Protein AF-A0A661VGH9-F1 (afdb_monomer_lite)

pLDDT: mean 81.04, std 11.84, range [49.81, 94.75]

Secondary structure (DSSP, 8-state):
--HHHHHHHHS--PPPHHHHHHHHHHHHHHHHHHHHHS--SSHHHHHHHHHHHHHHHHHHHHHHHHHHHHHHHHHHHHHHS-HHHHHHHHHHHHHHHHHHHHHHHHT--HHHHHHHHHHHHHHHHHHHHHHHHHHHT-PPPPP--PPPPS-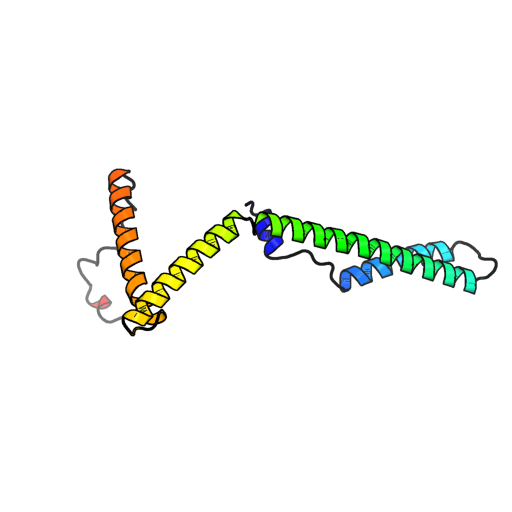--GGGS--

Sequence (159 aa):
MNEEDIALLSNPKFITAKQMLIVIFTIAVVLQSISHFIPPSQWLNWQLLVFITSTNLGAVFLAIQAQRSADDIAEVQRKIFTPEFYKSMKSISNLHGLIEDEADRQGHSIEDELKDMAPKIYGLTRAYLDVRATEEGITPPDPVVEKPPQSYEDEDLFQ

Radius of gyration: 33.55 Å; chains: 1; bounding box: 82×67×72 Å

Foldseek 3Di:
DDVVLVVCVVDQDDQDPVNLCVLLVVLLVVLVVVLVVDDDPDNVVSNVVSNVVSVVVSVVVVVVVRVVSVVSVVVSCPVQPDPVNVVVVVVVVVVLVVLCVVCVVVVHHSVVSCVVVVVVVVVVVVVVVVVVCVVVVPDDPPPPDPDPDPDDDPVNPPD

Structure (mmCIF, N/CA/C/O backbone):
data_AF-A0A661VGH9-F1
#
_entry.id   AF-A0A661VGH9-F1
#
loop_
_atom_site.group_PDB
_atom_site.id
_atom_site.type_symbol
_atom_site.label_atom_id
_atom_site.label_alt_id
_atom_site.label_comp_id
_atom_site.label_asym_id
_atom_site.label_entity_id
_atom_site.label_seq_id
_atom_site.pdbx_PDB_ins_code
_atom_site.Cartn_x
_atom_site.Cartn_y
_atom_site.Cartn_z
_atom_site.occupancy
_atom_site.B_iso_or_equiv
_atom_site.auth_seq_id
_atom_site.auth_comp_id
_atom_site.auth_asym_id
_atom_site.auth_atom_id
_atom_site.pdbx_PDB_model_num
ATOM 1 N N . MET A 1 1 ? -21.322 -1.380 -0.408 1.00 61.00 1 MET A N 1
ATOM 2 C CA . MET A 1 1 ? -19.910 -1.795 -0.501 1.00 61.00 1 MET A CA 1
ATOM 3 C C . MET A 1 1 ? -19.883 -2.943 -1.484 1.00 61.00 1 MET A C 1
ATOM 5 O O . MET A 1 1 ? -20.622 -3.895 -1.256 1.00 61.00 1 MET A O 1
ATOM 9 N N . ASN A 1 2 ? -19.184 -2.798 -2.609 1.00 76.62 2 ASN A N 1
ATOM 10 C CA . ASN A 1 2 ? -19.160 -3.846 -3.634 1.00 76.62 2 ASN A CA 1
ATOM 11 C C . ASN A 1 2 ? -18.140 -4.930 -3.256 1.00 76.62 2 ASN A C 1
ATOM 13 O O . ASN A 1 2 ? -17.231 -4.675 -2.467 1.00 76.62 2 ASN A O 1
ATOM 17 N N . GLU A 1 3 ? -18.271 -6.131 -3.825 1.00 74.50 3 GLU A N 1
ATOM 18 C CA . GLU A 1 3 ? -17.322 -7.237 -3.597 1.00 74.50 3 GLU A CA 1
ATOM 19 C C . GLU A 1 3 ? -15.870 -6.848 -3.915 1.00 74.50 3 GLU A C 1
ATOM 21 O O . GLU A 1 3 ? -14.949 -7.298 -3.237 1.00 74.50 3 GLU A O 1
ATOM 26 N N . GLU A 1 4 ? -15.659 -5.954 -4.884 1.00 71.62 4 GLU A N 1
ATOM 27 C CA . GLU A 1 4 ? -14.333 -5.429 -5.231 1.00 71.62 4 GLU A CA 1
ATOM 28 C C . GLU A 1 4 ? -13.676 -4.651 -4.083 1.00 71.62 4 GLU A C 1
ATOM 30 O O . GLU A 1 4 ? -12.482 -4.828 -3.840 1.00 71.62 4 GLU A O 1
ATOM 35 N N . ASP A 1 5 ? -14.445 -3.850 -3.335 1.00 66.81 5 ASP A N 1
ATOM 36 C CA . ASP A 1 5 ? -13.933 -3.100 -2.180 1.00 66.81 5 ASP A CA 1
ATOM 37 C C . ASP A 1 5 ? -13.497 -4.067 -1.062 1.00 66.81 5 ASP A C 1
ATOM 39 O O . ASP A 1 5 ? -12.469 -3.867 -0.413 1.00 66.81 5 ASP A O 1
ATOM 43 N N . ILE A 1 6 ? -14.250 -5.158 -0.867 1.00 70.88 6 ILE A N 1
ATOM 44 C CA . ILE A 1 6 ? -13.947 -6.208 0.119 1.00 70.88 6 ILE A CA 1
ATOM 45 C C . ILE A 1 6 ? -12.700 -7.002 -0.297 1.00 70.88 6 ILE A C 1
ATOM 47 O O . ILE A 1 6 ? -11.832 -7.294 0.531 1.00 70.88 6 ILE A O 1
ATOM 51 N N . ALA A 1 7 ? -12.567 -7.316 -1.585 1.00 70.19 7 ALA A N 1
ATOM 52 C CA . ALA A 1 7 ? -11.395 -7.998 -2.119 1.00 70.19 7 ALA A CA 1
ATOM 53 C C . ALA A 1 7 ? -10.120 -7.150 -1.956 1.00 70.19 7 ALA A C 1
ATOM 55 O O . ALA A 1 7 ? -9.098 -7.669 -1.498 1.00 70.19 7 ALA A O 1
ATOM 56 N N . LEU A 1 8 ? -10.194 -5.845 -2.244 1.00 66.94 8 LEU A N 1
ATOM 57 C CA . LEU A 1 8 ? -9.097 -4.885 -2.056 1.00 66.94 8 LEU A CA 1
ATOM 58 C C . LEU A 1 8 ? -8.640 -4.778 -0.594 1.00 66.94 8 LEU A C 1
ATOM 60 O O . LEU A 1 8 ? -7.444 -4.648 -0.339 1.00 66.94 8 LEU A O 1
ATOM 64 N N . LEU A 1 9 ? -9.566 -4.887 0.362 1.00 66.06 9 LEU A N 1
ATOM 65 C CA . LEU A 1 9 ? -9.254 -4.915 1.796 1.00 66.06 9 LEU A CA 1
ATOM 66 C C . LEU A 1 9 ? -8.547 -6.190 2.238 1.00 66.06 9 LEU A C 1
ATOM 68 O O . LEU A 1 9 ? -7.629 -6.137 3.052 1.00 66.06 9 LEU A O 1
ATOM 72 N N . SER A 1 10 ? -8.998 -7.335 1.727 1.00 69.44 10 SER A N 1
ATOM 73 C CA . SER A 1 10 ? -8.428 -8.634 2.093 1.00 69.44 10 SER A CA 1
ATOM 74 C C . SER A 1 10 ? -7.008 -8.816 1.552 1.00 69.44 10 SER A C 1
ATOM 76 O O . SER A 1 10 ? -6.197 -9.512 2.157 1.00 69.44 10 SER A O 1
ATOM 78 N N . ASN A 1 11 ? -6.703 -8.178 0.418 1.00 69.06 11 ASN A N 1
ATOM 79 C CA . ASN A 1 11 ? -5.420 -8.271 -0.265 1.00 69.06 11 ASN A CA 1
ATOM 80 C C . ASN A 1 11 ? -4.993 -6.894 -0.789 1.00 69.06 11 ASN A C 1
ATOM 82 O O . ASN A 1 11 ? -5.070 -6.643 -1.999 1.00 69.06 11 ASN A O 1
ATOM 86 N N . PRO A 1 12 ? -4.521 -5.996 0.096 1.00 66.88 12 PRO A N 1
ATOM 87 C CA . PRO A 1 12 ? -3.968 -4.721 -0.332 1.00 66.88 12 PRO A CA 1
ATOM 88 C C . PRO A 1 12 ? -2.814 -4.975 -1.308 1.00 66.88 12 PRO A C 1
ATOM 90 O O . PRO A 1 12 ? -1.850 -5.684 -1.001 1.00 66.88 12 PRO A O 1
ATOM 93 N N . LYS A 1 13 ? -2.924 -4.415 -2.518 1.00 69.25 13 LYS A N 1
ATOM 94 C CA . LYS A 1 13 ? -1.905 -4.541 -3.568 1.00 69.25 13 LYS A CA 1
ATOM 95 C C . LYS A 1 13 ? -0.688 -3.694 -3.211 1.00 69.25 13 LYS A C 1
ATOM 97 O O . LYS A 1 13 ? -0.519 -2.586 -3.714 1.00 69.25 13 LYS A O 1
ATOM 102 N N . PHE A 1 14 ? 0.175 -4.227 -2.357 1.00 76.12 14 PHE A N 1
ATOM 103 C CA . PHE A 1 14 ? 1.501 -3.670 -2.136 1.00 76.12 14 PHE A CA 1
ATOM 104 C C . PHE A 1 14 ? 2.460 -4.103 -3.238 1.00 76.12 14 PHE A C 1
ATOM 106 O O . PHE A 1 14 ? 2.434 -5.241 -3.714 1.00 76.12 14 PHE A O 1
ATOM 113 N N . ILE A 1 15 ? 3.364 -3.198 -3.602 1.00 80.75 15 ILE A N 1
ATOM 114 C CA . ILE A 1 15 ? 4.500 -3.555 -4.441 1.00 80.75 15 ILE A CA 1
ATOM 115 C C . ILE A 1 15 ? 5.462 -4.407 -3.625 1.00 80.75 15 ILE A C 1
ATOM 117 O O . ILE A 1 15 ? 6.041 -3.974 -2.630 1.00 80.75 15 ILE A O 1
ATOM 121 N N . THR A 1 16 ? 5.648 -5.638 -4.076 1.00 87.38 16 THR A N 1
ATOM 122 C CA . THR A 1 16 ? 6.575 -6.580 -3.452 1.00 87.38 16 THR A CA 1
ATOM 123 C C . THR A 1 16 ? 8.020 -6.262 -3.832 1.00 87.38 16 THR A C 1
ATOM 125 O O . THR A 1 16 ? 8.303 -5.775 -4.928 1.00 87.38 16 THR A O 1
ATOM 128 N N . ALA A 1 17 ? 8.976 -6.626 -2.973 1.00 86.62 17 ALA A N 1
ATOM 129 C CA . ALA A 1 17 ? 10.404 -6.481 -3.275 1.00 86.62 17 ALA A CA 1
ATOM 130 C C . ALA A 1 17 ? 10.819 -7.201 -4.568 1.00 86.62 17 ALA A C 1
ATOM 132 O O . ALA A 1 17 ? 11.629 -6.688 -5.339 1.00 86.62 17 ALA A O 1
ATOM 133 N N . LYS A 1 18 ? 10.200 -8.353 -4.852 1.00 89.12 18 LYS A N 1
ATOM 134 C CA . LYS A 1 18 ? 10.402 -9.083 -6.106 1.00 89.12 18 LYS A CA 1
ATOM 135 C C . LYS A 1 18 ? 9.971 -8.252 -7.316 1.00 89.12 18 LYS A C 1
ATOM 137 O O . LYS A 1 18 ? 10.709 -8.183 -8.292 1.00 89.12 18 LYS A O 1
ATOM 142 N N . GLN A 1 19 ? 8.811 -7.599 -7.249 1.00 88.00 19 GLN A N 1
ATOM 143 C CA . GLN A 1 19 ? 8.347 -6.704 -8.313 1.00 88.00 19 GLN A CA 1
ATOM 144 C C . GLN A 1 19 ? 9.262 -5.485 -8.463 1.00 88.00 19 GLN A C 1
ATOM 146 O O . GLN A 1 19 ? 9.610 -5.145 -9.590 1.00 88.00 19 GLN A O 1
ATOM 151 N N . MET A 1 20 ? 9.716 -4.878 -7.358 1.00 90.62 20 MET A N 1
ATOM 152 C CA . MET A 1 20 ? 10.670 -3.759 -7.413 1.00 90.62 20 MET A CA 1
ATOM 153 C C . MET A 1 20 ? 11.950 -4.142 -8.155 1.00 90.62 20 MET A C 1
ATOM 155 O O . MET A 1 20 ? 12.397 -3.420 -9.046 1.00 90.62 20 MET A O 1
ATOM 159 N N . LEU A 1 21 ? 12.506 -5.308 -7.822 1.00 91.56 21 LEU A N 1
ATOM 160 C CA . LEU A 1 21 ? 13.723 -5.818 -8.442 1.00 91.56 21 LEU A CA 1
ATOM 161 C C . LEU A 1 21 ? 13.513 -6.100 -9.931 1.00 91.56 21 LEU A C 1
ATOM 163 O O . LEU A 1 21 ? 14.344 -5.698 -10.739 1.00 91.56 21 LEU A O 1
ATOM 167 N N . ILE A 1 22 ? 12.391 -6.721 -10.307 1.00 93.44 22 ILE A N 1
ATOM 168 C CA . ILE A 1 22 ? 12.053 -6.971 -11.716 1.00 93.44 22 ILE A CA 1
ATOM 169 C C . ILE A 1 22 ? 11.965 -5.657 -12.498 1.00 93.44 22 ILE A C 1
ATOM 171 O O . ILE A 1 22 ? 12.515 -5.574 -13.593 1.00 93.44 22 ILE A O 1
ATOM 175 N N . VAL A 1 23 ? 11.317 -4.626 -11.948 1.00 91.50 23 VAL A N 1
ATOM 176 C CA . VAL A 1 23 ? 11.185 -3.315 -12.605 1.00 91.50 23 VAL A CA 1
ATOM 177 C C . VAL A 1 23 ? 12.554 -2.669 -12.815 1.00 91.50 23 VAL A C 1
ATOM 179 O O . VAL A 1 23 ? 12.886 -2.311 -13.945 1.00 91.50 23 VAL A O 1
ATOM 182 N N . ILE A 1 24 ? 13.373 -2.569 -11.761 1.00 92.12 24 ILE A N 1
ATOM 183 C CA . ILE A 1 24 ? 14.720 -1.979 -11.849 1.00 92.12 24 ILE A CA 1
ATOM 184 C C . ILE A 1 24 ? 15.582 -2.761 -12.841 1.00 92.12 24 ILE A C 1
ATOM 186 O O . ILE A 1 24 ? 16.229 -2.166 -13.701 1.00 92.12 24 ILE A O 1
ATOM 190 N N . PHE A 1 25 ? 15.573 -4.091 -12.748 1.00 93.56 25 PHE A N 1
ATOM 191 C CA . PHE A 1 25 ? 16.363 -4.952 -13.619 1.00 93.56 25 PHE A CA 1
ATOM 192 C C . PHE A 1 25 ? 15.929 -4.826 -15.081 1.00 93.56 25 PHE A C 1
ATOM 194 O O . PHE A 1 25 ? 16.776 -4.714 -15.960 1.00 93.56 25 PHE A O 1
ATOM 201 N N . THR A 1 26 ? 14.624 -4.769 -15.350 1.00 94.75 26 THR A N 1
ATOM 202 C CA . THR A 1 26 ? 14.095 -4.594 -16.711 1.00 94.75 26 THR A CA 1
ATOM 203 C C . THR A 1 26 ? 14.538 -3.258 -17.303 1.00 94.75 26 THR A C 1
ATOM 205 O O . THR A 1 26 ? 15.047 -3.228 -18.421 1.00 94.75 26 THR A O 1
ATOM 208 N N . ILE A 1 27 ? 14.413 -2.161 -16.547 1.00 94.00 27 ILE A N 1
ATOM 209 C CA . ILE A 1 27 ? 14.860 -0.829 -16.987 1.00 94.00 27 ILE A CA 1
ATOM 210 C C . ILE A 1 27 ? 16.364 -0.837 -17.272 1.00 94.00 27 ILE A C 1
ATOM 212 O O . ILE A 1 27 ? 16.792 -0.362 -18.325 1.00 94.00 27 ILE A O 1
ATOM 216 N N . ALA A 1 28 ? 17.154 -1.421 -16.367 1.00 92.25 28 ALA A N 1
ATOM 217 C CA . ALA A 1 28 ? 18.595 -1.534 -16.532 1.00 92.25 28 ALA A CA 1
ATOM 218 C C . ALA A 1 28 ? 18.955 -2.341 -17.786 1.00 92.25 28 ALA A C 1
ATOM 220 O O . ALA A 1 28 ? 19.726 -1.859 -18.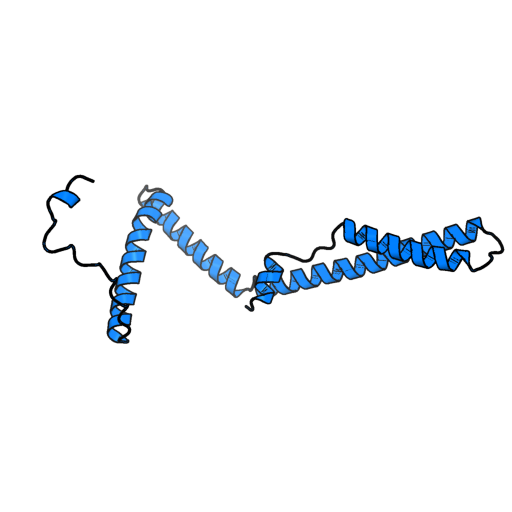604 1.00 92.25 28 ALA A O 1
ATOM 221 N N . VAL A 1 29 ? 18.365 -3.522 -17.996 1.00 93.69 29 VAL A N 1
ATOM 222 C CA . VAL A 1 29 ? 18.633 -4.359 -19.178 1.00 93.69 29 VAL A CA 1
ATOM 223 C C . VAL A 1 29 ? 18.291 -3.626 -20.470 1.00 93.69 29 VAL A C 1
ATOM 225 O O . VAL A 1 29 ? 19.080 -3.669 -21.412 1.00 93.69 29 VAL A O 1
ATOM 228 N N . VAL A 1 30 ? 17.157 -2.927 -20.529 1.00 94.25 30 VAL A N 1
ATOM 229 C CA . VAL A 1 30 ? 16.737 -2.191 -21.730 1.00 94.25 30 VAL A CA 1
ATOM 230 C C . VAL A 1 30 ? 17.722 -1.067 -22.054 1.00 94.25 30 VAL A C 1
ATOM 232 O O . VAL A 1 30 ? 18.233 -0.999 -23.173 1.00 94.25 30 VAL A O 1
ATOM 235 N N . LEU A 1 31 ? 18.040 -0.213 -21.080 1.00 92.06 31 LEU A N 1
ATOM 236 C CA . LEU A 1 31 ? 18.943 0.920 -21.297 1.00 92.06 31 LEU A CA 1
ATOM 237 C C . LEU A 1 31 ? 20.384 0.471 -21.558 1.00 92.06 31 LEU A C 1
ATOM 239 O O . LEU A 1 31 ? 21.053 1.015 -22.438 1.00 92.06 31 LEU A O 1
ATOM 243 N N . GLN A 1 32 ? 20.840 -0.566 -20.861 1.00 89.19 32 GLN A N 1
ATOM 244 C CA . GLN A 1 32 ? 22.165 -1.144 -21.048 1.00 89.19 32 GLN A CA 1
ATOM 245 C C . GLN A 1 32 ? 22.311 -1.800 -22.427 1.00 89.19 32 GLN A C 1
ATOM 247 O O . GLN A 1 32 ? 23.368 -1.705 -23.052 1.00 89.19 32 GLN A O 1
ATOM 252 N N . SER A 1 33 ? 21.236 -2.412 -22.930 1.00 91.06 33 SER A N 1
ATOM 253 C CA . SER A 1 33 ? 21.193 -2.979 -24.280 1.00 91.06 33 SER A CA 1
ATOM 254 C C . SER A 1 33 ? 21.294 -1.881 -25.338 1.00 91.06 33 SER A C 1
ATOM 256 O O . SER A 1 33 ? 22.120 -1.987 -26.237 1.00 91.06 33 SER A O 1
ATOM 258 N N . ILE A 1 34 ? 20.532 -0.788 -25.201 1.00 88.19 34 ILE A N 1
ATOM 259 C CA . ILE A 1 34 ? 20.613 0.374 -26.108 1.00 88.19 34 ILE A CA 1
ATOM 260 C C . ILE A 1 34 ? 22.024 0.978 -26.096 1.00 88.19 34 ILE A C 1
ATOM 262 O O . ILE A 1 34 ? 22.593 1.248 -27.152 1.00 88.19 34 ILE A O 1
ATOM 266 N N . SER A 1 35 ? 22.611 1.135 -24.906 1.00 86.69 35 SER A N 1
ATOM 267 C CA . SER A 1 35 ? 23.977 1.635 -24.721 1.00 86.69 35 SER A CA 1
ATOM 268 C C . SER A 1 35 ? 25.024 0.810 -25.468 1.00 86.69 35 SER A C 1
ATOM 270 O O . SER A 1 35 ? 25.982 1.372 -25.995 1.00 86.69 35 SER A O 1
ATOM 272 N N . HIS A 1 36 ? 24.848 -0.511 -25.541 1.00 83.44 36 HIS A N 1
ATOM 273 C CA . HIS A 1 36 ? 25.803 -1.403 -26.193 1.00 83.44 36 HIS A CA 1
ATOM 274 C C . HIS A 1 36 ? 25.874 -1.209 -27.716 1.00 83.44 36 HIS A C 1
ATOM 276 O O . HIS A 1 36 ? 26.939 -1.382 -28.304 1.00 83.44 36 HIS A O 1
ATOM 282 N N . PHE A 1 37 ? 24.768 -0.818 -28.355 1.00 86.81 37 PHE A N 1
ATOM 283 C CA . PHE A 1 37 ? 24.711 -0.608 -29.806 1.00 86.81 37 PHE A CA 1
ATOM 284 C C . PHE A 1 37 ? 25.200 0.778 -30.254 1.00 86.81 37 PHE A C 1
ATOM 286 O O . PHE A 1 37 ? 25.362 1.008 -31.452 1.00 86.81 37 PHE A O 1
ATOM 293 N N . ILE A 1 38 ? 25.448 1.699 -29.319 1.00 83.69 38 ILE A N 1
ATOM 294 C CA . ILE A 1 38 ? 25.916 3.057 -29.611 1.00 83.69 38 ILE A CA 1
ATOM 295 C C . ILE A 1 38 ? 27.409 3.133 -29.267 1.00 83.69 38 ILE A C 1
ATOM 297 O O . ILE A 1 38 ? 27.742 3.071 -28.085 1.00 83.69 38 ILE A O 1
ATOM 301 N N . PRO A 1 39 ? 28.322 3.276 -30.248 1.00 75.44 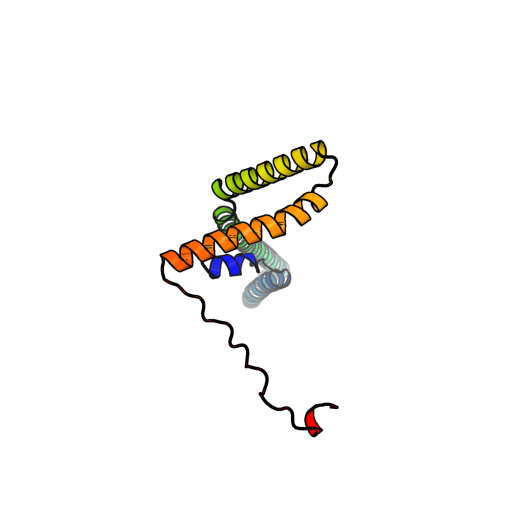39 PRO A N 1
ATOM 302 C CA . PRO A 1 39 ? 29.757 3.323 -29.981 1.00 75.44 39 PRO A CA 1
ATOM 303 C C . PRO A 1 39 ? 30.132 4.631 -29.260 1.00 75.44 39 PRO A C 1
ATOM 305 O O . PRO A 1 39 ? 29.992 5.710 -29.842 1.00 75.44 39 PRO A O 1
ATOM 308 N N . PRO A 1 40 ? 30.619 4.578 -28.006 1.00 80.06 40 PRO A N 1
ATOM 309 C CA . PRO A 1 40 ? 30.945 5.779 -27.250 1.00 80.06 40 PRO A CA 1
ATOM 310 C C . PRO A 1 40 ? 32.397 6.218 -27.466 1.00 80.06 40 PRO A C 1
ATOM 312 O O . PRO A 1 40 ? 33.299 5.400 -27.640 1.00 80.06 40 PRO A O 1
ATOM 315 N N . SER A 1 41 ? 32.645 7.523 -27.350 1.00 79.69 41 SER A N 1
ATOM 316 C CA . SER A 1 41 ? 34.003 8.090 -27.338 1.00 79.69 41 SER A CA 1
ATOM 317 C C . SER A 1 41 ? 34.789 7.740 -26.066 1.00 79.69 41 SER A C 1
ATOM 319 O O . SER A 1 41 ? 36.014 7.675 -26.094 1.00 79.69 41 SER A O 1
ATOM 321 N N . GLN A 1 42 ? 34.090 7.514 -24.948 1.00 90.12 42 GLN A N 1
ATOM 322 C CA . GLN A 1 42 ? 34.640 7.117 -23.649 1.00 90.12 42 GLN A CA 1
ATOM 323 C C . GLN A 1 42 ? 33.756 6.020 -23.049 1.00 90.12 42 GLN A C 1
ATOM 325 O O . GLN A 1 42 ? 32.722 6.307 -22.443 1.00 90.12 42 GLN A O 1
ATOM 330 N N . TRP A 1 43 ? 34.150 4.758 -23.232 1.00 87.50 43 TRP A N 1
ATOM 331 C CA . TRP A 1 43 ? 33.303 3.606 -22.904 1.00 87.50 43 TRP A CA 1
ATOM 332 C C . TRP A 1 43 ? 32.877 3.564 -21.435 1.00 87.50 43 TRP A C 1
ATOM 334 O O . TRP A 1 43 ? 31.687 3.466 -21.152 1.00 87.50 43 TRP A O 1
ATOM 344 N N . LEU A 1 44 ? 33.818 3.717 -20.499 1.00 86.38 44 LEU A N 1
ATOM 345 C CA . LEU A 1 44 ? 33.521 3.629 -19.066 1.00 86.38 44 LEU A CA 1
ATOM 346 C C . LEU A 1 44 ? 32.553 4.730 -18.604 1.00 86.38 44 LEU A C 1
ATOM 348 O O . LEU A 1 44 ? 31.580 4.444 -17.910 1.00 86.38 44 LEU A O 1
ATOM 352 N N . ASN A 1 45 ? 32.787 5.974 -19.031 1.00 89.88 45 ASN A N 1
ATOM 353 C CA . ASN A 1 45 ? 31.935 7.111 -18.673 1.00 89.88 45 ASN A CA 1
ATOM 354 C C . ASN A 1 45 ? 30.524 6.951 -19.242 1.00 89.88 45 ASN A C 1
ATOM 356 O O . ASN A 1 45 ? 29.548 7.253 -18.559 1.00 89.88 45 ASN A O 1
ATOM 360 N N . TRP A 1 46 ? 30.416 6.444 -20.472 1.00 89.69 46 TRP A N 1
ATOM 361 C CA . TRP A 1 46 ? 29.134 6.164 -21.107 1.00 89.69 46 TRP A CA 1
ATOM 362 C C . TRP A 1 46 ? 28.342 5.091 -20.353 1.00 89.69 46 TRP A C 1
ATOM 364 O O . TRP A 1 46 ? 27.169 5.302 -20.054 1.00 89.69 46 TRP A O 1
ATOM 374 N N . GLN A 1 47 ? 28.988 3.988 -19.956 1.00 89.19 47 GLN A N 1
ATOM 375 C CA . GLN A 1 47 ? 28.313 2.950 -19.171 1.00 89.19 47 GLN A CA 1
ATOM 376 C C . GLN A 1 47 ? 27.894 3.440 -17.782 1.00 89.19 47 GLN A C 1
ATOM 378 O O . GLN A 1 47 ? 26.795 3.131 -17.328 1.00 89.19 47 GLN A O 1
ATOM 383 N N . LEU A 1 48 ? 28.728 4.250 -17.125 1.00 89.94 48 LEU A N 1
ATOM 384 C CA . LEU A 1 48 ? 28.397 4.836 -15.827 1.00 89.94 48 LEU A CA 1
ATOM 385 C C . LEU A 1 48 ? 27.201 5.798 -15.923 1.00 89.94 48 LEU A C 1
ATOM 387 O O . LEU A 1 48 ? 26.309 5.755 -15.079 1.00 89.94 48 LEU A O 1
ATOM 391 N N . LEU A 1 49 ? 27.151 6.629 -16.969 1.00 91.62 49 LEU A N 1
ATOM 392 C CA . LEU A 1 49 ? 26.020 7.518 -17.244 1.00 91.62 49 LEU A CA 1
ATOM 393 C C . LEU A 1 49 ? 24.725 6.729 -17.439 1.00 91.62 49 LEU A C 1
ATOM 395 O O . LEU A 1 49 ? 23.729 7.021 -16.784 1.00 91.62 49 LEU A O 1
ATOM 399 N N . VAL A 1 50 ? 24.754 5.694 -18.277 1.00 91.50 50 VAL A N 1
ATOM 400 C CA . VAL A 1 50 ? 23.586 4.841 -18.540 1.00 91.50 50 VAL A CA 1
ATOM 401 C C . VAL A 1 50 ? 23.122 4.130 -17.270 1.00 91.50 50 VAL A C 1
ATOM 403 O O . VAL A 1 50 ? 21.918 4.068 -17.010 1.00 91.50 50 VAL A O 1
ATOM 406 N N . PHE A 1 51 ? 24.049 3.656 -16.434 1.00 90.62 51 PHE A N 1
ATOM 407 C CA . PHE A 1 51 ? 23.723 3.071 -15.136 1.00 90.62 51 PHE A CA 1
ATOM 408 C C . PHE A 1 51 ? 23.022 4.078 -14.209 1.00 90.62 51 PHE A C 1
ATOM 410 O O . PHE A 1 51 ? 21.948 3.778 -13.690 1.00 90.62 51 PHE A O 1
ATOM 417 N N . ILE A 1 52 ? 23.573 5.288 -14.048 1.00 93.12 52 ILE A N 1
ATOM 418 C CA . ILE A 1 52 ? 22.981 6.352 -13.214 1.00 93.12 52 ILE A CA 1
ATOM 419 C C . ILE A 1 52 ? 21.601 6.767 -13.740 1.00 93.12 52 ILE A C 1
ATOM 421 O O . ILE A 1 52 ? 20.667 6.975 -12.964 1.00 93.12 52 ILE A O 1
ATOM 425 N N . THR A 1 53 ? 21.440 6.880 -15.059 1.00 93.81 53 THR A N 1
ATOM 426 C CA . THR A 1 53 ? 20.141 7.174 -15.673 1.00 93.81 53 THR A CA 1
ATOM 427 C C . THR A 1 53 ? 19.139 6.050 -15.410 1.00 93.81 53 THR A C 1
ATOM 429 O O . THR A 1 53 ? 17.993 6.332 -15.062 1.00 93.81 53 THR A O 1
ATOM 432 N N . SER A 1 54 ? 19.565 4.788 -15.510 1.00 93.38 54 SER A N 1
ATOM 433 C CA . SER A 1 54 ? 18.710 3.620 -15.265 1.00 93.38 54 SER A CA 1
ATOM 434 C C . SER A 1 54 ? 18.210 3.565 -13.824 1.00 93.38 54 SER A C 1
ATOM 436 O O . SER A 1 54 ? 17.022 3.336 -13.596 1.00 93.38 54 SER A O 1
ATOM 438 N N . THR A 1 55 ? 19.087 3.806 -12.846 1.00 92.12 55 THR A N 1
ATOM 439 C CA . THR A 1 55 ? 18.708 3.785 -11.427 1.00 92.12 55 THR A CA 1
ATOM 440 C C . THR A 1 55 ? 17.801 4.957 -11.057 1.00 92.12 55 THR A C 1
ATOM 442 O O . THR A 1 55 ? 16.800 4.738 -10.376 1.00 92.12 55 THR A O 1
ATOM 445 N N . ASN A 1 56 ? 18.072 6.170 -11.556 1.00 94.69 56 ASN A N 1
ATOM 446 C CA . ASN A 1 56 ? 17.192 7.327 -11.351 1.00 94.69 56 ASN A CA 1
ATOM 447 C C . ASN A 1 56 ? 15.803 7.110 -11.961 1.00 94.69 56 ASN A C 1
ATOM 449 O O . ASN A 1 56 ? 14.793 7.364 -11.305 1.00 94.69 56 ASN A O 1
ATOM 453 N N . LEU A 1 57 ? 15.735 6.600 -13.194 1.00 93.81 57 LEU A N 1
ATOM 454 C CA . LEU A 1 57 ? 14.460 6.298 -13.841 1.00 93.81 57 LEU A CA 1
ATOM 455 C C . LEU A 1 57 ? 13.694 5.212 -13.074 1.00 93.81 57 LEU A C 1
ATOM 457 O O . LEU A 1 57 ? 12.501 5.364 -12.818 1.00 93.81 57 LEU A O 1
ATOM 461 N N . GLY A 1 58 ? 14.387 4.150 -12.654 1.00 93.00 58 GLY A N 1
ATOM 462 C CA . GLY A 1 58 ? 13.812 3.093 -11.825 1.00 93.00 58 GLY A CA 1
ATOM 463 C C . GLY A 1 58 ? 13.232 3.625 -10.514 1.00 93.00 58 GLY A C 1
ATOM 464 O O . GLY A 1 58 ? 12.100 3.289 -10.173 1.00 93.00 58 GLY A O 1
ATOM 465 N N . ALA A 1 59 ? 13.955 4.506 -9.817 1.00 92.94 59 ALA A N 1
ATOM 466 C CA . ALA A 1 59 ? 13.487 5.119 -8.577 1.00 92.94 59 ALA A CA 1
ATOM 467 C C . ALA A 1 59 ? 12.209 5.948 -8.781 1.00 92.94 59 ALA A C 1
ATOM 469 O O . ALA A 1 59 ? 11.259 5.803 -8.014 1.00 92.94 59 ALA A O 1
ATOM 470 N N . VAL A 1 60 ? 12.146 6.760 -9.842 1.00 94.69 60 VAL A N 1
ATOM 471 C CA . VAL A 1 60 ? 10.945 7.544 -10.178 1.00 94.69 60 VAL A CA 1
ATOM 472 C C . VAL A 1 60 ? 9.756 6.630 -10.472 1.00 94.69 60 VAL A C 1
ATOM 474 O O . VAL A 1 60 ? 8.666 6.846 -9.942 1.00 94.69 60 VAL A O 1
ATOM 477 N N . PHE A 1 61 ? 9.958 5.576 -11.267 1.00 92.94 61 PHE A N 1
ATOM 478 C CA . PHE A 1 61 ? 8.900 4.610 -11.567 1.00 92.94 61 PHE A CA 1
ATOM 479 C C . PHE A 1 61 ? 8.378 3.922 -10.308 1.00 92.94 61 PHE A C 1
ATOM 481 O O . PHE A 1 61 ? 7.166 3.835 -10.125 1.00 92.94 61 PHE A O 1
ATOM 488 N N . LEU A 1 62 ? 9.268 3.455 -9.429 1.00 92.19 62 LEU A N 1
ATOM 489 C CA . LEU A 1 62 ? 8.870 2.823 -8.171 1.00 92.19 62 LEU A CA 1
ATOM 490 C C . LEU A 1 62 ? 8.149 3.796 -7.239 1.00 92.19 62 LEU A C 1
ATOM 492 O O . LEU A 1 62 ? 7.161 3.406 -6.625 1.00 92.19 62 LEU A O 1
ATOM 496 N N . ALA A 1 63 ? 8.583 5.056 -7.178 1.00 92.12 63 ALA A N 1
ATOM 497 C CA . ALA A 1 63 ? 7.924 6.084 -6.380 1.00 92.12 63 ALA A CA 1
ATOM 498 C C . ALA A 1 63 ? 6.482 6.339 -6.845 1.00 92.12 63 ALA A C 1
ATOM 500 O O . ALA A 1 63 ? 5.572 6.335 -6.021 1.00 92.12 63 ALA A O 1
ATOM 501 N N . ILE A 1 64 ? 6.248 6.484 -8.155 1.00 91.38 64 ILE A N 1
ATOM 502 C CA . ILE A 1 64 ? 4.892 6.641 -8.718 1.00 91.38 64 ILE A CA 1
ATOM 503 C C . ILE A 1 64 ? 4.020 5.435 -8.366 1.00 91.38 64 ILE A C 1
ATOM 505 O O . ILE A 1 64 ? 2.849 5.562 -8.015 1.00 91.38 64 ILE A O 1
ATOM 509 N N . GLN A 1 65 ? 4.590 4.244 -8.480 1.00 89.81 65 GLN A N 1
ATOM 510 C CA . GLN A 1 65 ? 3.861 3.003 -8.281 1.00 89.81 65 GLN A CA 1
ATOM 511 C C . GLN A 1 65 ? 3.521 2.785 -6.791 1.00 89.81 65 GLN A C 1
ATOM 513 O O . GLN A 1 65 ? 2.417 2.349 -6.469 1.00 89.81 65 GLN A O 1
ATOM 518 N N . ALA A 1 66 ? 4.421 3.174 -5.882 1.00 88.00 66 ALA A N 1
ATOM 519 C CA . ALA A 1 66 ? 4.172 3.200 -4.444 1.00 88.00 66 ALA A CA 1
ATOM 520 C C . ALA A 1 66 ? 3.104 4.236 -4.057 1.00 88.00 66 ALA A C 1
ATOM 522 O O . ALA A 1 66 ? 2.239 3.931 -3.241 1.00 88.00 66 ALA A O 1
ATOM 523 N N . GLN A 1 67 ? 3.127 5.425 -4.670 1.00 89.38 67 GLN A N 1
ATOM 524 C CA . GLN A 1 67 ? 2.104 6.455 -4.452 1.00 89.38 67 GLN A CA 1
ATOM 525 C C . GLN A 1 67 ? 0.715 5.959 -4.853 1.00 89.38 67 GLN A C 1
ATOM 527 O O . GLN A 1 67 ? -0.201 6.045 -4.050 1.00 89.38 67 GLN A O 1
ATOM 532 N N . ARG A 1 68 ? 0.575 5.335 -6.030 1.00 88.00 68 ARG A N 1
ATOM 533 C CA . ARG A 1 68 ? -0.710 4.758 -6.465 1.00 88.00 68 ARG A CA 1
ATOM 534 C C . ARG A 1 68 ? -1.250 3.714 -5.491 1.00 88.00 68 ARG A C 1
ATOM 536 O O . ARG A 1 68 ? -2.417 3.756 -5.138 1.00 88.00 68 ARG A O 1
ATOM 543 N N . SER A 1 69 ? -0.389 2.809 -5.025 1.00 85.75 69 SER A N 1
ATOM 544 C CA . SER A 1 69 ? -0.767 1.809 -4.017 1.00 85.75 69 SER A CA 1
ATOM 545 C C . SER A 1 69 ? -1.235 2.469 -2.711 1.00 85.75 69 SER A C 1
ATOM 547 O O . SER A 1 69 ? -2.232 2.047 -2.128 1.00 85.75 69 SER A O 1
ATOM 549 N N . ALA A 1 70 ? -0.557 3.534 -2.269 1.00 86.25 70 ALA A N 1
ATOM 550 C CA . ALA A 1 70 ? -0.957 4.294 -1.089 1.00 86.25 70 ALA A CA 1
ATOM 551 C C . ALA A 1 70 ? -2.296 5.029 -1.285 1.00 86.25 70 ALA A C 1
ATOM 553 O O . ALA A 1 70 ? -3.124 5.009 -0.375 1.00 86.25 70 ALA A O 1
ATOM 554 N N . ASP A 1 71 ? -2.522 5.627 -2.455 1.00 88.50 71 ASP A N 1
ATOM 555 C CA . ASP A 1 71 ? -3.767 6.322 -2.799 1.00 88.50 71 ASP A CA 1
ATOM 556 C C . ASP A 1 71 ? -4.958 5.353 -2.833 1.00 88.50 71 ASP A C 1
ATOM 558 O O . ASP A 1 71 ? -5.989 5.638 -2.222 1.00 88.50 71 ASP A O 1
ATOM 562 N N . ASP A 1 72 ? -4.794 4.180 -3.456 1.00 85.25 72 ASP A N 1
ATOM 563 C CA . ASP A 1 72 ? -5.824 3.134 -3.510 1.00 85.25 72 ASP A CA 1
ATOM 564 C C . ASP A 1 72 ? -6.219 2.677 -2.092 1.00 85.25 72 ASP A C 1
ATOM 566 O O . ASP A 1 72 ? -7.401 2.582 -1.750 1.00 85.25 72 ASP A O 1
ATOM 570 N N . ILE A 1 73 ? -5.226 2.438 -1.226 1.00 83.50 73 ILE A N 1
ATOM 571 C CA . ILE A 1 73 ? -5.460 2.060 0.176 1.00 83.50 73 ILE A CA 1
ATOM 572 C C . ILE A 1 73 ? -6.163 3.193 0.930 1.00 83.50 73 ILE A C 1
ATOM 574 O O . ILE A 1 73 ? -7.108 2.941 1.683 1.00 83.50 73 ILE A O 1
ATOM 578 N N . ALA A 1 74 ? -5.721 4.437 0.739 1.00 84.81 74 ALA A N 1
ATOM 579 C CA . ALA A 1 74 ? -6.307 5.597 1.397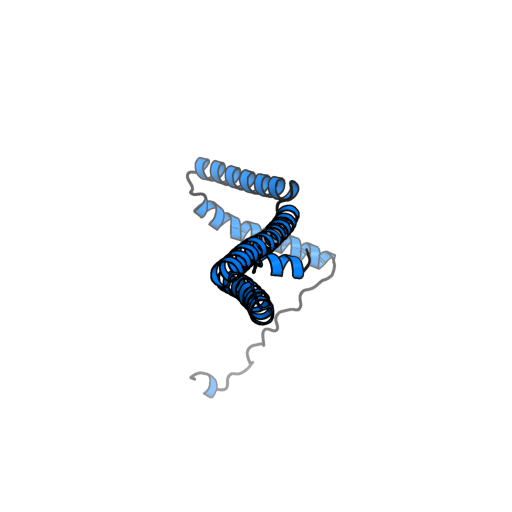 1.00 84.81 74 ALA A CA 1
ATOM 580 C C . ALA A 1 74 ? -7.766 5.815 0.974 1.00 84.81 74 ALA A C 1
ATOM 582 O O . ALA A 1 74 ? -8.607 6.149 1.814 1.00 84.81 74 ALA A O 1
ATOM 583 N N . GLU A 1 75 ? -8.096 5.603 -0.300 1.00 86.69 75 GLU A N 1
ATOM 584 C CA . GLU A 1 75 ? -9.466 5.697 -0.797 1.00 86.69 75 GLU A CA 1
ATOM 585 C C . GLU A 1 75 ? -10.371 4.661 -0.123 1.00 86.69 75 GLU A C 1
ATOM 587 O O . GLU A 1 75 ? -11.419 5.014 0.428 1.00 86.69 75 GLU A O 1
ATOM 592 N N . VAL A 1 76 ? -9.952 3.394 -0.114 1.00 83.62 76 VAL A N 1
ATOM 593 C CA . VAL A 1 76 ? -10.722 2.305 0.4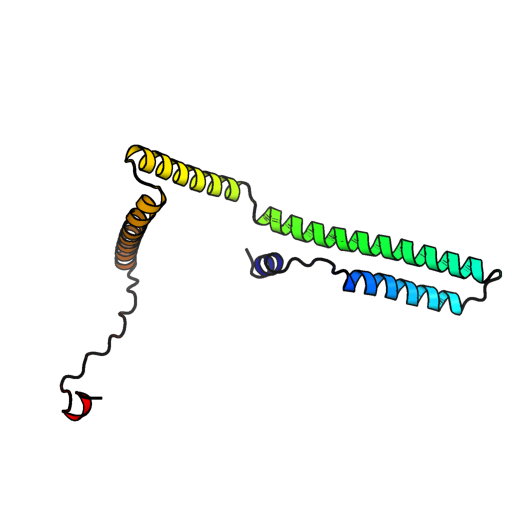97 1.00 83.62 76 VAL A CA 1
ATOM 594 C C . VAL A 1 76 ? -10.893 2.535 2.001 1.00 83.62 76 VAL A C 1
ATOM 596 O O . VAL A 1 76 ? -12.008 2.434 2.516 1.00 83.62 76 VAL A O 1
ATOM 599 N N . GLN A 1 77 ? -9.833 2.938 2.712 1.00 84.44 77 GLN A N 1
ATOM 600 C CA . GLN A 1 77 ? -9.931 3.269 4.137 1.00 84.44 77 GLN A CA 1
ATOM 601 C C . GLN A 1 77 ? -10.925 4.405 4.399 1.00 84.44 77 GLN A C 1
ATOM 603 O O . GLN A 1 77 ? -11.756 4.288 5.300 1.00 84.44 77 GLN A O 1
ATOM 608 N N . ARG A 1 78 ? -10.903 5.481 3.601 1.00 85.25 78 ARG A N 1
ATOM 609 C CA . ARG A 1 78 ? -11.842 6.607 3.754 1.00 85.25 78 ARG A CA 1
ATOM 610 C C . ARG A 1 78 ? -13.297 6.209 3.515 1.00 85.25 78 ARG A C 1
ATOM 612 O O . ARG A 1 78 ? -14.181 6.790 4.141 1.00 85.25 78 ARG A O 1
ATOM 619 N N . LYS A 1 79 ? -13.558 5.238 2.635 1.00 84.25 79 LYS A N 1
ATOM 620 C CA . LYS A 1 79 ? -14.915 4.716 2.395 1.00 84.25 79 LYS A CA 1
ATOM 621 C C . LYS A 1 79 ? -15.469 3.942 3.594 1.00 84.25 79 LYS A C 1
ATOM 623 O O . LYS A 1 79 ? -16.679 3.939 3.793 1.00 84.25 79 LYS A O 1
ATOM 628 N N . ILE A 1 80 ? -14.610 3.302 4.386 1.00 82.69 80 ILE A N 1
ATOM 629 C CA . ILE A 1 80 ? -15.018 2.433 5.503 1.00 82.69 80 ILE A CA 1
ATOM 630 C C . ILE A 1 80 ? -15.066 3.214 6.809 1.00 82.69 80 ILE A C 1
ATOM 632 O O . ILE A 1 80 ? -16.071 3.204 7.520 1.00 82.69 80 ILE A O 1
ATOM 636 N N . PHE A 1 81 ? -13.989 3.935 7.107 1.00 84.44 81 PHE A N 1
ATOM 637 C CA . PHE A 1 81 ? -13.826 4.702 8.335 1.00 84.44 81 PHE A CA 1
ATOM 638 C C . PHE A 1 81 ? -14.484 6.074 8.207 1.00 84.44 81 PHE A C 1
ATOM 640 O O . PHE A 1 81 ? -13.853 7.128 8.282 1.00 84.44 81 PHE A O 1
ATOM 647 N N . THR A 1 82 ? -15.793 6.050 7.978 1.00 88.94 82 THR A N 1
ATOM 648 C CA . THR A 1 82 ? -16.609 7.255 7.875 1.00 88.94 82 THR A CA 1
ATOM 649 C C . THR A 1 82 ? -16.885 7.853 9.259 1.00 88.94 82 THR A C 1
ATOM 651 O O . THR A 1 82 ? -16.840 7.146 10.270 1.00 88.94 82 THR A O 1
ATOM 654 N N . PRO A 1 83 ? -17.248 9.146 9.344 1.00 91.06 83 PRO A N 1
ATOM 655 C CA . PRO A 1 83 ? -17.699 9.741 10.601 1.00 91.06 83 PRO A CA 1
ATOM 656 C C . PRO A 1 83 ? -18.851 8.967 11.258 1.00 91.06 83 PRO A C 1
ATOM 658 O O . PRO A 1 83 ? -18.890 8.850 12.480 1.00 91.06 83 PRO A O 1
ATOM 661 N N . GLU A 1 84 ? -19.762 8.402 10.462 1.00 87.62 84 GLU A N 1
ATOM 662 C CA . GLU A 1 84 ? -20.885 7.606 10.968 1.00 87.62 84 GLU A CA 1
ATOM 663 C C . GLU A 1 84 ? -20.439 6.258 11.542 1.00 87.62 84 GLU A C 1
ATOM 665 O O . GLU A 1 84 ? -20.960 5.838 12.576 1.00 87.62 84 GLU A O 1
ATOM 670 N N . PHE A 1 85 ? -19.427 5.616 10.949 1.00 87.88 85 PHE A N 1
ATOM 671 C CA . PHE A 1 85 ? -18.798 4.432 11.539 1.00 87.88 85 PHE A CA 1
ATOM 672 C C . PHE A 1 85 ? -18.226 4.750 12.927 1.00 87.88 85 PHE A C 1
ATOM 674 O O . PHE A 1 85 ? -18.524 4.053 13.895 1.00 87.88 85 PHE A O 1
ATOM 681 N N . TYR A 1 86 ? -17.477 5.850 13.058 1.00 88.44 86 TYR A N 1
ATOM 682 C CA . TYR A 1 86 ? -16.919 6.258 14.350 1.00 88.44 86 TYR A CA 1
ATOM 683 C C . TYR A 1 86 ? -17.995 6.633 15.372 1.00 88.44 86 TYR A C 1
ATOM 685 O O . TYR A 1 86 ? -17.873 6.271 16.541 1.00 88.44 86 TYR A O 1
ATOM 693 N N . LYS A 1 87 ? -19.070 7.317 14.957 1.00 91.19 87 LYS A N 1
ATOM 694 C CA . LYS A 1 87 ? -20.224 7.584 15.830 1.00 91.19 87 LYS A CA 1
ATOM 695 C C . LYS A 1 87 ? -20.880 6.286 16.295 1.00 91.19 87 LYS A C 1
ATOM 697 O O . LYS A 1 87 ? -21.168 6.155 17.479 1.00 91.19 87 LYS A O 1
ATOM 702 N N . SER A 1 88 ? -21.068 5.328 15.392 1.00 91.50 88 SER A N 1
ATOM 703 C CA . SER A 1 88 ? -21.669 4.028 15.708 1.00 91.50 88 SER A CA 1
ATOM 704 C C . SER A 1 88 ? -20.802 3.238 16.686 1.00 91.50 88 SER A C 1
ATOM 706 O O . SER A 1 88 ? -21.306 2.778 17.708 1.00 91.50 88 SER A O 1
ATOM 708 N N . MET A 1 89 ? -19.488 3.161 16.449 1.00 89.69 89 MET A N 1
ATOM 709 C CA . MET A 1 89 ? -18.572 2.516 17.393 1.00 89.69 89 MET A CA 1
ATOM 710 C C . MET A 1 89 ? -18.509 3.232 18.734 1.00 89.69 89 MET A C 1
ATOM 712 O O . MET A 1 89 ? -18.433 2.569 19.763 1.00 89.69 89 MET A O 1
ATOM 716 N N . LYS A 1 90 ? -18.600 4.564 18.752 1.00 92.00 90 LYS A N 1
ATOM 717 C CA . LYS A 1 90 ? -18.718 5.313 20.003 1.00 92.00 90 LYS A CA 1
ATOM 718 C C . LYS A 1 90 ? -19.996 4.941 20.753 1.00 92.00 90 LYS A C 1
ATOM 720 O O . LYS A 1 90 ? -19.934 4.726 21.955 1.00 92.00 90 LYS A O 1
ATOM 725 N N . SER A 1 91 ? -21.133 4.824 20.071 1.00 92.50 91 SER A N 1
ATOM 726 C CA . SER A 1 91 ? -22.386 4.388 20.699 1.00 92.50 91 SER A CA 1
ATOM 727 C C . SER A 1 91 ? -22.289 2.969 21.262 1.00 92.50 91 SER A C 1
ATOM 729 O O . SER A 1 91 ? -22.719 2.743 22.388 1.00 92.50 91 SER A O 1
ATOM 731 N N . ILE A 1 92 ? -21.678 2.034 20.527 1.00 91.06 92 ILE A N 1
ATOM 732 C CA . ILE A 1 92 ? -21.441 0.660 21.000 1.00 91.06 92 ILE A CA 1
ATOM 733 C C . ILE A 1 92 ? -20.500 0.660 22.209 1.00 91.06 92 ILE A C 1
ATOM 735 O O . ILE A 1 92 ? -20.781 0.009 23.207 1.00 91.06 92 ILE A O 1
ATOM 739 N N . SER A 1 93 ? -19.411 1.427 22.149 1.00 90.62 93 SER A N 1
ATOM 740 C CA . SER A 1 93 ? -18.460 1.557 23.255 1.00 90.62 93 SER A CA 1
ATOM 741 C C . SER A 1 93 ? -19.103 2.182 24.491 1.00 90.62 93 SER A C 1
ATOM 743 O O . SER A 1 93 ? -18.830 1.743 25.600 1.00 90.62 93 SER A O 1
ATOM 745 N N . ASN A 1 94 ? -19.969 3.181 24.315 1.00 92.25 94 ASN A N 1
ATOM 746 C CA . ASN A 1 94 ? -20.717 3.777 25.417 1.00 92.25 94 ASN A CA 1
ATOM 747 C C . ASN A 1 94 ? -21.689 2.766 26.032 1.00 92.25 94 ASN A C 1
ATOM 749 O O . ASN A 1 94 ? -21.788 2.693 27.248 1.00 92.25 94 ASN A O 1
ATOM 753 N N . LEU A 1 95 ? -22.394 1.983 25.208 1.00 88.56 95 LEU A N 1
ATOM 754 C CA . LEU A 1 95 ? -23.268 0.917 25.697 1.00 88.56 95 LEU A CA 1
ATOM 755 C C . LEU A 1 95 ? -22.475 -0.124 26.493 1.00 88.56 95 LEU A C 1
ATOM 757 O O . LEU A 1 95 ? -22.913 -0.522 27.563 1.00 88.56 95 LEU A O 1
ATOM 761 N N . HIS A 1 96 ? -21.308 -0.529 25.992 1.00 87.50 96 HIS A N 1
ATOM 762 C CA . HIS A 1 96 ? -20.419 -1.442 26.703 1.00 87.50 96 HIS A CA 1
ATOM 763 C C . HIS A 1 96 ? -20.004 -0.880 28.067 1.00 87.50 96 HIS A C 1
ATOM 765 O O . HIS A 1 96 ? -20.156 -1.578 29.060 1.00 87.50 96 HIS A O 1
ATOM 771 N N . GLY A 1 97 ? -19.590 0.390 28.127 1.00 87.75 97 GLY A N 1
ATOM 772 C CA . GLY A 1 97 ? -19.251 1.046 29.393 1.00 87.75 97 GLY A CA 1
ATOM 773 C C . GLY A 1 97 ? -20.432 1.136 30.364 1.00 87.75 97 GLY A C 1
ATOM 774 O O . GLY A 1 97 ? -20.259 0.925 31.553 1.00 87.75 97 GLY A O 1
ATOM 775 N N . LEU A 1 98 ? -21.655 1.363 29.873 1.00 88.12 98 LEU A N 1
ATOM 776 C CA . LEU A 1 98 ? -22.848 1.337 30.730 1.00 88.12 98 LEU A CA 1
ATOM 777 C C . LEU A 1 98 ? -23.129 -0.058 31.309 1.00 88.12 98 LEU A C 1
ATOM 779 O O . LEU A 1 98 ? -23.603 -0.158 32.436 1.00 88.12 98 LEU A O 1
ATOM 783 N N . ILE A 1 99 ? -22.865 -1.122 30.544 1.00 86.81 99 ILE A N 1
ATOM 784 C CA . ILE A 1 99 ? -22.987 -2.507 31.024 1.00 86.81 99 ILE A CA 1
ATOM 785 C C . ILE A 1 99 ? -21.882 -2.807 32.045 1.00 86.81 99 ILE A C 1
ATOM 787 O O . ILE A 1 99 ? -22.157 -3.449 33.052 1.00 86.81 99 ILE A O 1
ATOM 791 N N . GLU A 1 100 ? -20.662 -2.317 31.812 1.00 87.44 100 GLU A N 1
ATOM 792 C CA . GLU A 1 100 ? -19.534 -2.428 32.746 1.00 87.44 100 GLU A CA 1
ATOM 793 C C . GLU A 1 100 ? -19.845 -1.762 34.087 1.00 87.44 100 GLU A C 1
ATOM 795 O O . GLU A 1 100 ? -19.783 -2.415 35.125 1.00 87.44 100 GLU A O 1
ATOM 800 N N . ASP A 1 101 ? -20.281 -0.500 34.054 1.00 89.69 101 ASP A N 1
ATOM 801 C CA . ASP A 1 101 ? -20.647 0.270 35.244 1.00 89.69 101 ASP A CA 1
ATOM 802 C C . ASP A 1 101 ? -21.769 -0.416 36.047 1.00 89.69 101 ASP A C 1
ATOM 804 O O . ASP A 1 101 ? -21.774 -0.388 37.280 1.00 89.69 101 ASP A O 1
ATOM 808 N N . GLU A 1 102 ? -22.747 -1.021 35.365 1.00 85.19 102 GLU A N 1
ATOM 809 C CA . GLU A 1 102 ? -23.854 -1.723 36.020 1.00 85.19 102 GLU A CA 1
ATOM 810 C C . GLU A 1 102 ? -23.412 -3.070 36.613 1.00 85.19 102 GLU A C 1
ATOM 812 O O . GLU A 1 102 ? -23.785 -3.385 37.745 1.00 85.19 102 GLU A O 1
ATOM 817 N N . ALA A 1 103 ? -22.568 -3.827 35.907 1.00 85.38 103 ALA A N 1
ATOM 818 C CA . ALA A 1 103 ? -21.977 -5.061 36.420 1.00 85.38 103 ALA A CA 1
ATOM 819 C C . ALA A 1 103 ? -21.133 -4.787 37.679 1.00 85.38 103 ALA A C 1
ATOM 821 O O . ALA A 1 103 ? -21.320 -5.448 38.706 1.00 85.38 103 ALA A O 1
ATOM 822 N N . ASP A 1 104 ? -20.308 -3.735 37.657 1.00 87.25 104 ASP A N 1
ATOM 823 C CA . ASP A 1 104 ? -19.508 -3.292 38.802 1.00 87.25 104 ASP A CA 1
ATOM 824 C C . ASP A 1 104 ? -20.382 -2.907 40.006 1.00 87.25 104 ASP A C 1
ATOM 826 O O . ASP A 1 104 ? -20.070 -3.259 41.148 1.00 87.25 104 ASP A O 1
ATOM 830 N N . ARG A 1 105 ? -21.517 -2.226 39.781 1.00 87.62 105 ARG A N 1
ATOM 831 C CA . ARG A 1 105 ? -22.475 -1.894 40.855 1.00 87.62 105 ARG A CA 1
ATOM 832 C C . ARG A 1 105 ? -23.110 -3.123 41.486 1.00 87.62 105 ARG A C 1
ATOM 834 O O . ARG A 1 105 ? -23.405 -3.098 42.682 1.00 87.62 105 ARG A O 1
ATOM 841 N N . GLN A 1 106 ? -23.340 -4.167 40.699 1.00 83.75 106 GLN A N 1
ATOM 842 C CA . GLN A 1 106 ? -23.903 -5.424 41.182 1.00 83.75 106 GLN A CA 1
ATOM 843 C C . GLN A 1 106 ? -22.823 -6.350 41.767 1.00 83.75 106 GLN A C 1
ATOM 845 O O . GLN A 1 106 ? -23.158 -7.304 42.465 1.00 83.75 106 GLN A O 1
ATOM 850 N N . GLY A 1 107 ? -21.537 -6.030 41.579 1.00 84.25 107 GLY A N 1
ATOM 851 C CA . GLY A 1 107 ? -20.398 -6.831 42.035 1.00 84.25 107 GLY A CA 1
ATOM 852 C C . GLY A 1 107 ? -20.108 -8.033 41.134 1.00 84.25 107 GLY A C 1
ATOM 853 O O . GLY A 1 107 ? -19.490 -9.000 41.581 1.00 84.25 107 GLY A O 1
ATOM 854 N N . HIS A 1 108 ? -20.589 -7.992 39.894 1.00 83.12 108 HIS A N 1
ATOM 855 C CA . HIS A 1 108 ? -20.426 -9.029 38.884 1.00 83.12 108 HIS A CA 1
ATOM 856 C C . HIS A 1 108 ? -19.364 -8.605 37.869 1.00 83.12 108 HIS A C 1
ATOM 858 O O . HIS A 1 108 ? -19.136 -7.419 37.647 1.00 83.12 108 HIS A O 1
ATOM 864 N N . SER A 1 109 ? -18.703 -9.574 37.234 1.00 83.19 109 SER A N 1
ATOM 865 C CA . SER A 1 109 ? -17.819 -9.264 36.111 1.00 83.19 109 SER A CA 1
ATOM 866 C C . SER A 1 109 ? -18.640 -9.037 34.841 1.00 83.19 109 SER A C 1
ATOM 868 O O . SER A 1 109 ? -19.679 -9.670 34.636 1.00 83.19 109 SER A O 1
ATOM 870 N N . ILE A 1 110 ? -18.149 -8.185 33.939 1.00 82.62 110 ILE A N 1
ATOM 871 C CA . ILE A 1 110 ? -18.835 -7.917 32.669 1.00 82.62 110 ILE A CA 1
ATOM 872 C C . ILE A 1 110 ? -19.006 -9.172 31.805 1.00 82.62 110 ILE A C 1
ATOM 874 O O . ILE A 1 110 ? -19.948 -9.281 31.024 1.00 82.62 110 ILE A O 1
ATOM 878 N N . GLU A 1 111 ? -18.096 -10.134 31.945 1.00 82.44 111 GLU A N 1
ATOM 879 C CA . GLU A 1 111 ? -18.112 -11.386 31.197 1.00 82.44 111 GLU A CA 1
ATOM 880 C C . GLU A 1 111 ? -19.218 -12.326 31.699 1.00 82.44 111 GLU A C 1
ATOM 882 O O . GLU A 1 111 ? -19.835 -13.036 30.901 1.00 82.44 111 GLU A O 1
ATOM 887 N N . ASP A 1 112 ? -19.515 -12.288 33.001 1.00 83.06 112 ASP A N 1
ATOM 888 C CA . ASP A 1 112 ? -20.638 -13.014 33.595 1.00 83.06 112 ASP A CA 1
ATOM 889 C C . ASP A 1 112 ? -21.976 -12.361 33.226 1.00 83.06 112 ASP A C 1
ATOM 891 O O . ASP A 1 112 ? -22.914 -13.061 32.836 1.00 83.06 112 ASP A O 1
ATOM 895 N N . GLU A 1 113 ? -22.038 -11.027 33.246 1.00 81.81 113 GLU A N 1
ATOM 896 C CA . GLU A 1 113 ? -23.229 -10.269 32.849 1.00 81.81 113 GLU A CA 1
ATOM 897 C C . GLU A 1 113 ? -23.554 -10.481 31.360 1.00 81.81 113 GLU A C 1
ATOM 899 O O . GLU A 1 113 ? -24.691 -10.771 30.989 1.00 81.81 113 GLU A O 1
ATOM 904 N N . LEU A 1 114 ? -22.541 -10.457 30.484 1.00 82.50 114 LEU A N 1
ATOM 905 C CA . LEU A 1 114 ? -22.704 -10.757 29.057 1.00 82.50 114 LEU A CA 1
ATOM 906 C C . LEU A 1 114 ? -23.175 -12.196 28.807 1.00 82.50 114 LEU A C 1
ATOM 908 O O . LEU A 1 114 ? -24.003 -12.412 27.917 1.00 82.50 114 LEU A O 1
ATOM 912 N N . LYS A 1 115 ? -22.684 -13.179 29.575 1.00 84.25 115 LYS A N 1
ATOM 913 C CA . LYS A 1 115 ? -23.124 -14.582 29.465 1.00 84.25 115 LYS A CA 1
ATOM 914 C C . LYS A 1 115 ? -24.589 -14.768 29.846 1.00 84.25 115 LYS A C 1
ATOM 916 O O . LYS A 1 115 ? -25.255 -15.603 29.236 1.00 84.25 115 LYS A O 1
ATOM 921 N N . ASP A 1 116 ? -25.092 -14.002 30.808 1.00 84.00 116 ASP A N 1
ATOM 922 C CA . ASP A 1 116 ? -26.500 -14.041 31.213 1.00 84.00 116 ASP A CA 1
ATOM 923 C C . ASP A 1 116 ? -27.402 -13.204 30.282 1.00 84.00 116 ASP A C 1
ATOM 925 O O . ASP A 1 116 ? -28.503 -13.624 29.909 1.00 84.00 116 ASP A O 1
ATOM 929 N N . MET A 1 117 ? -26.924 -12.048 29.816 1.00 82.25 117 MET A N 1
ATOM 930 C CA . MET A 1 117 ? -27.659 -11.175 28.899 1.00 82.25 117 MET A CA 1
ATOM 931 C C . MET A 1 117 ? -27.797 -11.755 27.487 1.00 82.25 117 MET A C 1
ATOM 933 O O . MET A 1 117 ? -28.857 -11.616 26.872 1.00 82.25 117 MET A O 1
ATOM 937 N N . ALA A 1 118 ? -26.763 -12.411 26.952 1.00 81.94 118 ALA A N 1
ATOM 938 C CA . ALA A 1 118 ? -26.762 -12.945 25.589 1.00 81.94 118 ALA A CA 1
ATOM 939 C C . ALA A 1 118 ? -27.966 -13.864 25.266 1.00 81.94 118 ALA A C 1
ATOM 941 O O . ALA A 1 118 ? -28.666 -13.587 24.283 1.00 81.94 118 ALA A O 1
ATOM 942 N N . PRO A 1 119 ? -28.285 -14.910 26.060 1.00 84.75 119 PRO A N 1
ATOM 943 C CA . PRO A 1 119 ? -29.446 -15.761 25.794 1.00 84.75 119 PRO A CA 1
ATOM 944 C C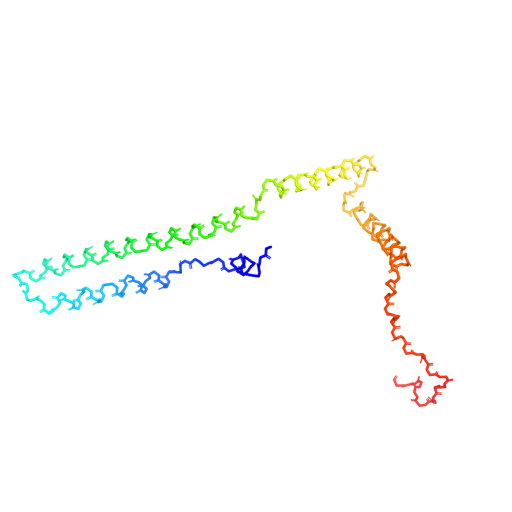 . PRO A 1 119 ? -30.778 -15.010 25.941 1.00 84.75 119 PRO A C 1
ATOM 946 O O . PRO A 1 119 ? -31.714 -15.282 25.187 1.00 84.75 119 PRO A O 1
ATOM 949 N N . LYS A 1 120 ? -30.868 -14.031 26.852 1.00 86.56 120 LYS A N 1
ATOM 950 C CA . LYS A 1 120 ? -32.075 -13.210 27.051 1.00 86.56 120 LYS A CA 1
ATOM 951 C C . LYS A 1 120 ? -32.340 -12.298 25.854 1.00 86.56 120 LYS A C 1
ATOM 953 O O . LYS A 1 120 ? -33.461 -12.266 25.349 1.00 86.56 120 LYS A O 1
ATOM 958 N N . ILE A 1 121 ? -31.309 -11.612 25.356 1.00 84.62 121 ILE A N 1
ATOM 959 C CA . ILE A 1 121 ? -31.397 -10.768 24.156 1.00 84.62 121 ILE A CA 1
ATOM 960 C C . ILE A 1 121 ? -31.754 -11.618 22.935 1.00 84.62 121 ILE A C 1
ATOM 962 O O . ILE A 1 121 ? -32.637 -11.241 22.163 1.00 84.62 121 ILE A O 1
ATOM 966 N N . TYR A 1 122 ? -31.125 -12.785 22.776 1.00 80.00 122 TYR A N 1
ATOM 967 C CA . TYR A 1 122 ? -31.447 -13.709 21.689 1.00 80.00 122 TYR A CA 1
ATOM 968 C C . TYR A 1 122 ? -32.917 -14.151 21.728 1.00 80.00 122 TYR A C 1
ATOM 970 O O . TYR A 1 122 ? -33.613 -14.051 20.717 1.00 80.00 122 TYR A O 1
ATOM 978 N N . GLY A 1 123 ? -33.415 -14.573 22.896 1.00 81.50 123 GLY A N 1
ATOM 979 C CA . GLY A 1 123 ? -34.811 -14.978 23.074 1.00 81.50 123 GLY A CA 1
ATOM 980 C C . GLY A 1 123 ? -35.801 -13.852 22.771 1.00 81.50 123 GLY A C 1
ATOM 981 O O . GLY A 1 123 ? -36.789 -14.074 22.074 1.00 81.50 123 GLY A O 1
ATOM 982 N N . LEU A 1 124 ? -35.505 -12.632 23.227 1.00 81.25 124 LEU A N 1
ATOM 983 C CA . LEU A 1 124 ? -36.344 -11.458 22.983 1.00 81.25 124 LEU A CA 1
ATOM 984 C C . LEU A 1 124 ? -36.391 -11.089 21.492 1.00 81.25 124 LEU A C 1
ATOM 986 O O . LEU A 1 124 ? -37.460 -10.822 20.944 1.00 81.25 124 LEU A O 1
ATOM 990 N N . THR A 1 125 ? -35.236 -11.123 20.824 1.00 80.44 125 THR A N 1
ATOM 991 C CA . THR A 1 125 ? -35.117 -10.819 19.391 1.00 80.44 125 THR A CA 1
ATOM 992 C C . THR A 1 125 ? -35.831 -11.874 18.550 1.00 80.44 125 THR A C 1
ATOM 994 O O . THR A 1 125 ? -36.556 -11.530 17.620 1.00 80.44 125 THR A O 1
ATOM 997 N N . ARG A 1 126 ? -35.687 -13.156 18.905 1.00 80.62 126 ARG A N 1
ATOM 998 C CA . ARG A 1 126 ? -36.399 -14.259 18.256 1.00 80.62 126 ARG A CA 1
ATOM 999 C C . ARG A 1 126 ? -37.911 -14.119 18.409 1.00 80.62 126 ARG A C 1
ATOM 1001 O O . ARG A 1 126 ? -38.607 -14.164 17.409 1.00 80.62 126 ARG A O 1
ATOM 1008 N N . ALA A 1 127 ? -38.407 -13.873 19.621 1.00 81.50 127 ALA A N 1
ATOM 1009 C CA . ALA A 1 127 ? -39.838 -13.684 19.853 1.00 81.50 127 ALA A CA 1
ATOM 1010 C C . ALA A 1 127 ? -40.400 -12.489 19.061 1.00 81.50 127 ALA A C 1
ATOM 1012 O O . ALA A 1 127 ? -41.484 -12.581 18.492 1.00 81.50 127 ALA A O 1
ATOM 1013 N N . TYR A 1 128 ? -39.650 -11.385 18.973 1.00 80.25 128 TYR A N 1
ATOM 1014 C CA . TYR A 1 128 ? -40.031 -10.236 18.148 1.00 80.25 128 TYR A CA 1
ATOM 1015 C C . TYR A 1 128 ? -40.103 -10.586 16.654 1.00 80.25 128 TYR A C 1
ATOM 1017 O O . TYR A 1 128 ? -41.060 -10.209 15.977 1.00 80.25 128 TYR A O 1
ATOM 1025 N N . LEU A 1 129 ? -39.110 -11.321 16.145 1.00 78.06 129 LEU A N 1
ATOM 1026 C CA . LEU A 1 129 ? -39.077 -11.783 14.757 1.00 78.06 129 LEU A CA 1
ATOM 1027 C C . LEU A 1 129 ? -40.185 -12.797 14.458 1.00 78.06 129 LEU A C 1
ATOM 1029 O O . LEU A 1 129 ? -40.787 -12.706 13.398 1.00 78.06 129 LEU A O 1
ATOM 1033 N N . ASP A 1 130 ? -40.498 -13.703 15.383 1.00 79.12 130 ASP A N 1
ATOM 1034 C CA . ASP A 1 130 ? -41.568 -14.696 15.230 1.00 79.12 130 ASP A CA 1
ATOM 1035 C C . ASP A 1 130 ? -42.951 -14.019 15.167 1.00 79.12 130 ASP A C 1
ATOM 1037 O O . ASP A 1 130 ? -43.784 -14.377 14.331 1.00 79.12 130 ASP A O 1
ATOM 1041 N N . VAL A 1 131 ? -43.191 -12.986 15.987 1.00 78.44 131 VAL A N 1
ATOM 1042 C CA . VAL A 1 131 ? -44.417 -12.165 15.921 1.00 78.44 131 VAL A CA 1
ATOM 1043 C C . VAL A 1 131 ? -44.504 -11.433 14.582 1.00 78.44 131 VAL A C 1
ATOM 1045 O O . VAL A 1 131 ? -45.520 -11.531 13.900 1.00 78.44 131 VAL A O 1
ATOM 1048 N N . ARG A 1 132 ? -43.419 -10.777 14.155 1.00 71.94 132 ARG A N 1
ATOM 1049 C CA . ARG A 1 132 ? -43.330 -10.103 12.849 1.00 71.94 132 ARG A CA 1
ATOM 1050 C C . ARG A 1 132 ? -43.526 -11.057 11.671 1.00 71.94 132 ARG A C 1
ATOM 1052 O O . ARG A 1 132 ? -44.236 -10.722 10.735 1.00 71.94 132 ARG A O 1
ATOM 1059 N N . ALA A 1 133 ? -42.936 -12.247 11.717 1.00 65.31 133 ALA A N 1
ATOM 1060 C CA . ALA A 1 133 ? -43.076 -13.273 10.688 1.00 65.31 133 ALA A CA 1
ATOM 1061 C C . ALA A 1 133 ? -44.513 -13.810 10.611 1.00 65.31 133 ALA A C 1
ATOM 1063 O O . ALA A 1 133 ? -45.023 -14.061 9.520 1.00 65.31 133 ALA A O 1
ATOM 1064 N N . THR A 1 134 ? -45.187 -13.923 11.760 1.00 68.75 134 THR A N 1
ATOM 1065 C CA . THR A 1 134 ? -46.611 -14.281 11.844 1.00 68.75 134 THR A CA 1
ATOM 1066 C C . THR A 1 134 ? -47.500 -13.172 11.269 1.00 68.75 134 THR A C 1
ATOM 1068 O O . THR A 1 134 ? -48.447 -13.463 10.543 1.00 68.75 134 THR A O 1
ATOM 1071 N N . GLU A 1 135 ? -47.182 -11.903 11.547 1.00 70.88 135 GLU A N 1
ATOM 1072 C CA . GLU A 1 135 ? -47.883 -10.727 11.009 1.00 70.88 135 GLU A CA 1
ATOM 1073 C C . GLU A 1 135 ? -47.672 -10.546 9.495 1.00 70.88 135 GLU A C 1
ATOM 1075 O O . GLU A 1 135 ? -48.603 -10.176 8.781 1.00 70.88 135 GLU A O 1
ATOM 1080 N N . GLU A 1 136 ? -46.468 -10.831 8.992 1.00 70.69 136 GLU A N 1
ATOM 1081 C CA . GLU A 1 136 ? -46.092 -10.696 7.577 1.00 70.69 136 GLU A CA 1
ATOM 1082 C C . GLU A 1 136 ? -46.356 -11.978 6.756 1.00 70.69 136 GLU A C 1
ATOM 1084 O O . GLU A 1 136 ? -46.150 -11.995 5.543 1.00 70.69 136 GLU A O 1
ATOM 1089 N N . GLY A 1 137 ? -46.859 -13.047 7.389 1.00 61.09 137 GLY A N 1
ATOM 1090 C CA . GLY A 1 137 ? -47.241 -14.303 6.730 1.00 61.09 137 GLY A CA 1
ATOM 1091 C C . GLY A 1 137 ? -46.066 -15.130 6.196 1.00 61.09 137 GLY A C 1
ATOM 1092 O O . GLY A 1 137 ? -46.258 -15.984 5.330 1.00 61.09 137 GLY A O 1
ATOM 1093 N N . ILE A 1 138 ? -44.852 -14.883 6.689 1.00 59.06 138 ILE A N 1
ATOM 1094 C CA . ILE A 1 138 ? -43.627 -15.574 6.282 1.00 59.06 138 ILE A CA 1
ATOM 1095 C C . ILE A 1 138 ? -43.391 -16.720 7.271 1.00 59.06 138 ILE A C 1
ATOM 1097 O O . ILE A 1 138 ? -42.593 -16.603 8.195 1.00 59.06 138 ILE A O 1
ATOM 1101 N N . THR A 1 139 ? -44.113 -17.831 7.126 1.00 59.53 139 THR A N 1
ATOM 1102 C CA . THR A 1 139 ? -43.846 -19.029 7.931 1.00 59.53 139 THR A CA 1
ATOM 1103 C C . THR A 1 139 ? -42.523 -19.668 7.490 1.00 59.53 139 THR A C 1
ATOM 1105 O O . THR A 1 139 ? -42.380 -20.019 6.314 1.00 59.53 139 THR A O 1
ATOM 1108 N N . PRO A 1 140 ? -41.540 -19.843 8.395 1.00 59.31 140 PRO A N 1
ATOM 1109 C CA . PRO A 1 140 ? -40.373 -20.667 8.108 1.00 59.31 140 PRO A CA 1
ATOM 1110 C C . PRO A 1 140 ? -40.839 -22.093 7.775 1.00 59.31 140 PRO A C 1
ATOM 1112 O O . PRO A 1 140 ? -41.771 -22.578 8.420 1.00 59.31 140 PRO A O 1
ATOM 1115 N N . PRO A 1 141 ? -40.236 -22.777 6.789 1.00 59.47 141 PRO A N 1
ATOM 1116 C CA . PRO A 1 141 ? -40.564 -24.171 6.528 1.00 59.47 141 PRO A CA 1
ATOM 1117 C C . PRO A 1 141 ? -40.247 -24.999 7.778 1.00 59.47 141 PRO A C 1
ATOM 1119 O O . PRO A 1 141 ? -39.141 -24.903 8.316 1.00 59.47 141 PRO A O 1
ATOM 1122 N N . ASP A 1 142 ? -41.217 -25.790 8.241 1.00 57.06 142 ASP A N 1
ATOM 1123 C CA . ASP A 1 142 ? -41.012 -26.687 9.376 1.00 57.06 142 ASP A CA 1
ATOM 1124 C C . ASP A 1 142 ? -39.808 -27.603 9.099 1.00 57.06 142 ASP A C 1
ATOM 1126 O O . ASP A 1 142 ? -39.688 -28.146 7.991 1.00 57.06 142 ASP A O 1
ATOM 1130 N N . PRO A 1 143 ? -38.900 -27.799 10.073 1.00 57.97 143 PRO A N 1
ATOM 1131 C CA . PRO A 1 143 ? -37.837 -28.773 9.919 1.00 57.97 143 PRO A CA 1
ATOM 1132 C C . PRO A 1 143 ? -38.471 -30.147 9.695 1.00 57.97 143 PRO A C 1
ATOM 1134 O O . PRO A 1 143 ? -39.303 -30.599 10.484 1.00 57.97 143 PRO A O 1
ATOM 1137 N N . VAL A 1 144 ? -38.078 -30.814 8.607 1.00 55.28 144 VAL A N 1
ATOM 1138 C CA . VAL A 1 144 ? -38.497 -32.184 8.305 1.00 55.28 144 VAL A CA 1
ATOM 1139 C C . VAL A 1 144 ? -37.846 -33.103 9.335 1.00 55.28 144 VAL A C 1
ATOM 1141 O O . VAL A 1 144 ? -36.749 -33.614 9.136 1.00 55.28 144 VAL A O 1
ATOM 1144 N N . VAL A 1 145 ? -38.501 -33.270 10.479 1.00 59.72 145 VAL A N 1
ATOM 1145 C CA . VAL A 1 145 ? -38.177 -34.332 11.425 1.00 59.72 145 VAL A CA 1
ATOM 1146 C C . VAL A 1 145 ? -38.889 -35.574 10.909 1.00 59.72 145 VAL A C 1
ATOM 1148 O O . VAL A 1 145 ? -40.119 -35.660 10.971 1.00 59.72 145 VAL A O 1
ATOM 1151 N N . GLU A 1 146 ? -38.132 -36.512 10.335 1.00 55.25 146 GLU A N 1
ATOM 1152 C CA . GLU A 1 146 ? -38.663 -37.829 9.981 1.00 55.25 146 GLU A CA 1
ATOM 1153 C C . GLU A 1 146 ? -39.315 -38.444 11.225 1.00 55.25 146 GLU A C 1
ATOM 1155 O O . GLU A 1 146 ? -38.709 -38.523 12.297 1.00 55.25 146 GLU A O 1
ATOM 1160 N N . LYS A 1 147 ? -40.594 -38.821 11.109 1.00 55.00 147 LYS A N 1
ATOM 1161 C CA . LYS A 1 147 ? -41.297 -39.484 12.209 1.00 55.00 147 LYS A CA 1
ATOM 1162 C C . LYS A 1 147 ? -40.583 -40.805 12.508 1.00 55.00 147 LYS A C 1
ATOM 1164 O O . LYS A 1 147 ? -40.306 -41.540 11.559 1.00 55.00 147 LYS A O 1
ATOM 1169 N N . PRO A 1 148 ? -40.337 -41.141 13.786 1.00 56.56 148 PRO A N 1
ATOM 1170 C CA . PRO A 1 148 ? -39.758 -42.430 14.125 1.00 56.56 148 PRO A CA 1
ATOM 1171 C C . PRO A 1 148 ? -40.674 -43.559 13.613 1.00 56.56 148 PRO A C 1
ATOM 1173 O O . PRO A 1 148 ? -41.905 -43.410 13.654 1.00 56.56 148 PRO A O 1
ATOM 1176 N N . PRO A 1 149 ? -40.101 -44.657 13.091 1.00 64.12 149 PRO A N 1
ATOM 1177 C CA . PRO A 1 149 ? -40.865 -45.761 12.521 1.00 64.12 149 PRO A CA 1
ATOM 1178 C C . PRO A 1 149 ? -41.814 -46.369 13.565 1.00 64.12 149 PRO A C 1
ATOM 1180 O O . PRO A 1 149 ? -41.482 -46.489 14.742 1.00 64.12 149 PRO A O 1
ATOM 1183 N N . GLN A 1 150 ? -43.031 -46.728 13.138 1.00 60.00 150 GLN A N 1
ATOM 1184 C CA . GLN A 1 150 ? -44.085 -47.241 14.031 1.00 60.00 150 GLN A CA 1
ATOM 1185 C C . GLN A 1 150 ? -43.837 -48.672 14.525 1.00 60.00 150 GLN A C 1
ATOM 1187 O O . GLN A 1 150 ? -44.517 -49.130 15.441 1.00 60.00 150 GLN A O 1
ATOM 1192 N N . SER A 1 151 ? -42.874 -49.373 13.939 1.00 54.53 151 SER A N 1
ATOM 1193 C CA . SER A 1 151 ? -42.392 -50.652 14.429 1.00 54.53 151 SER A CA 1
ATOM 1194 C C . SER A 1 151 ? -40.898 -50.712 14.156 1.00 54.53 151 SER A C 1
ATOM 1196 O O . SER A 1 151 ? -40.438 -50.355 13.073 1.00 54.53 151 SER A O 1
ATOM 1198 N N . TYR A 1 152 ? -40.164 -51.128 15.176 1.00 60.09 152 TYR A N 1
ATOM 1199 C CA . TYR A 1 152 ? -38.800 -51.603 15.038 1.00 60.09 152 TYR A CA 1
ATOM 1200 C C . TYR A 1 152 ? -38.923 -53.109 14.806 1.00 60.09 152 TYR A C 1
ATOM 1202 O O . TYR A 1 152 ? -39.655 -53.769 15.549 1.00 60.09 152 TYR A O 1
ATOM 1210 N N . GLU A 1 153 ? -38.308 -53.648 13.756 1.00 59.62 153 GLU A N 1
ATOM 1211 C CA . GLU A 1 153 ? -38.090 -55.094 13.703 1.00 59.62 153 GLU A CA 1
ATOM 1212 C C . GLU A 1 153 ? -36.974 -55.430 14.704 1.00 59.62 153 GLU A C 1
ATOM 1214 O O . GLU A 1 153 ? -36.062 -54.628 14.907 1.00 59.62 153 GLU A O 1
ATOM 1219 N N . ASP A 1 154 ? -37.057 -56.580 15.380 1.00 57.22 154 ASP A N 1
ATOM 1220 C CA . ASP A 1 154 ? -36.134 -56.951 16.472 1.00 57.22 154 ASP A CA 1
ATOM 1221 C C . ASP A 1 154 ? -34.647 -56.953 16.046 1.00 57.22 154 ASP A C 1
ATOM 1223 O O . ASP A 1 154 ? -33.756 -56.896 16.895 1.00 57.22 154 ASP A O 1
ATOM 1227 N N . GLU A 1 155 ? -34.366 -56.973 14.739 1.00 59.12 155 GLU A N 1
ATOM 1228 C CA . GLU A 1 155 ? -33.019 -56.881 14.164 1.00 59.12 155 GLU A CA 1
ATOM 1229 C C . GLU A 1 155 ? -32.402 -55.467 14.237 1.00 59.12 155 GLU A C 1
ATOM 1231 O O . GLU A 1 155 ? -31.176 -55.347 14.237 1.00 59.12 155 GLU A O 1
ATOM 1236 N N . ASP A 1 156 ? -33.214 -54.415 14.389 1.00 57.50 156 ASP A N 1
ATOM 1237 C CA . ASP A 1 156 ? -32.765 -53.013 14.473 1.00 57.50 156 ASP A CA 1
ATOM 1238 C C . ASP A 1 156 ? -32.475 -52.546 15.914 1.00 57.50 156 ASP A C 1
ATOM 1240 O O . ASP A 1 156 ? -31.956 -51.452 16.132 1.00 57.50 156 ASP A O 1
ATOM 1244 N N . LEU A 1 157 ? -32.815 -53.351 16.927 1.00 56.44 157 LEU A N 1
ATOM 1245 C CA . LEU A 1 157 ? -32.730 -52.961 18.343 1.00 56.44 157 LEU A CA 1
ATOM 1246 C C . LEU A 1 157 ? -31.334 -53.135 18.971 1.00 56.44 157 LEU A C 1
ATOM 1248 O O . LEU A 1 157 ? -31.119 -52.664 20.090 1.00 56.44 157 LEU A O 1
ATOM 1252 N N . PHE A 1 158 ? -30.390 -53.789 18.280 1.00 58.47 158 PHE A N 1
ATOM 1253 C CA . PHE A 1 158 ? -29.062 -54.119 18.827 1.00 58.47 158 PHE A CA 1
ATOM 1254 C C . PHE A 1 158 ? -27.884 -53.964 17.845 1.00 58.47 158 PHE A C 1
ATOM 1256 O O . PHE A 1 158 ? -26.848 -54.603 18.051 1.00 58.47 158 PHE A O 1
ATOM 1263 N N . GLN A 1 159 ? -28.012 -53.128 16.808 1.00 49.81 159 GLN A N 1
ATOM 1264 C CA . GLN A 1 159 ? -26.849 -52.650 16.041 1.00 49.81 159 GLN A CA 1
ATOM 1265 C C . GLN A 1 159 ? -26.297 -51.341 16.606 1.00 49.81 159 GLN A C 1
ATOM 1267 O O . GLN A 1 159 ? -27.105 -50.466 16.987 1.00 49.81 159 GLN A O 1
#